Protein AF-A0A953XWU3-F1 (afdb_monomer)

Mean predicted aligned error: 5.18 Å

Structure (mmCIF, N/CA/C/O backbone):
data_AF-A0A953XWU3-F1
#
_entry.id   AF-A0A953XWU3-F1
#
loop_
_atom_site.group_PDB
_atom_site.id
_atom_site.type_symbol
_atom_site.label_atom_id
_atom_site.label_alt_id
_atom_site.label_comp_id
_atom_site.label_asym_id
_atom_site.label_entity_id
_atom_site.label_seq_id
_atom_site.pdbx_PDB_ins_code
_atom_site.Cartn_x
_atom_site.Cartn_y
_atom_site.Cartn_z
_atom_site.occupancy
_atom_site.B_iso_or_equiv
_atom_site.auth_seq_id
_atom_site.auth_comp_id
_atom_site.auth_asym_id
_atom_site.auth_atom_id
_atom_site.pdbx_PDB_model_num
ATOM 1 N N . MET A 1 1 ? -30.692 -16.915 16.279 1.00 45.88 1 MET A N 1
ATOM 2 C CA . MET A 1 1 ? -29.218 -16.853 16.332 1.00 45.88 1 MET A CA 1
ATOM 3 C C . MET A 1 1 ? -28.798 -15.546 15.701 1.00 45.88 1 MET A C 1
ATOM 5 O O . MET A 1 1 ? -29.103 -15.331 14.537 1.00 45.88 1 MET A O 1
ATOM 9 N N . GLN A 1 2 ? -28.206 -14.650 16.481 1.00 56.75 2 GLN A N 1
ATOM 10 C CA . GLN A 1 2 ? -27.592 -13.435 15.960 1.00 56.75 2 GLN A CA 1
ATOM 11 C C . GLN A 1 2 ? -26.150 -13.812 15.620 1.00 56.75 2 GLN A C 1
ATOM 13 O O . GLN A 1 2 ? -25.396 -14.184 16.513 1.00 56.75 2 GLN A O 1
ATOM 18 N N . PHE A 1 3 ? -25.807 -13.837 14.334 1.00 59.25 3 PHE A N 1
ATOM 19 C CA . PHE A 1 3 ? -24.429 -14.055 13.901 1.00 59.25 3 PHE A CA 1
ATOM 20 C C . PHE A 1 3 ? -23.647 -12.783 14.243 1.00 59.25 3 PHE A C 1
ATOM 22 O O . PHE A 1 3 ? -23.773 -11.785 13.538 1.00 59.25 3 PHE A O 1
ATOM 29 N N . SER A 1 4 ? -22.942 -12.771 15.376 1.00 77.44 4 SER A N 1
ATOM 30 C CA . SER A 1 4 ? -22.114 -11.627 15.782 1.00 77.44 4 SER A CA 1
ATOM 31 C C . SER A 1 4 ? -20.809 -11.546 14.992 1.00 77.44 4 SER A C 1
ATOM 33 O O . SER A 1 4 ? -20.284 -10.450 14.821 1.00 77.44 4 SER A O 1
ATOM 35 N N . ASP A 1 5 ? -20.333 -12.675 14.455 1.00 79.38 5 ASP A N 1
ATOM 36 C CA . ASP A 1 5 ? -19.021 -12.767 13.815 1.00 79.38 5 ASP A CA 1
ATOM 37 C C . ASP A 1 5 ? -19.138 -13.052 12.307 1.00 79.38 5 ASP A C 1
ATOM 39 O O . ASP A 1 5 ? -19.970 -13.868 11.889 1.00 79.38 5 ASP A O 1
ATOM 43 N N . PRO A 1 6 ? -18.323 -12.388 11.464 1.00 84.62 6 PRO A N 1
ATOM 44 C CA . PRO A 1 6 ? -18.373 -12.574 10.021 1.00 84.62 6 PRO A CA 1
ATOM 45 C C . PRO A 1 6 ? -17.882 -13.971 9.621 1.00 84.62 6 PRO A C 1
ATOM 47 O O . PRO A 1 6 ? -16.839 -14.438 10.073 1.00 84.62 6 PRO A O 1
ATOM 50 N N . LEU A 1 7 ? -18.610 -14.616 8.702 1.00 90.62 7 LEU A N 1
ATOM 51 C CA . LEU A 1 7 ? -18.256 -15.939 8.164 1.00 90.62 7 LEU A CA 1
ATOM 52 C C . LEU A 1 7 ? -16.961 -15.922 7.333 1.00 90.62 7 LEU A C 1
ATOM 54 O O . LEU A 1 7 ? -16.285 -16.941 7.220 1.00 90.62 7 LEU A O 1
ATOM 58 N N . ALA A 1 8 ? -16.631 -14.779 6.729 1.00 90.00 8 ALA A N 1
ATOM 59 C CA . ALA A 1 8 ? -15.424 -14.574 5.941 1.00 90.00 8 ALA A CA 1
ATOM 60 C C . ALA A 1 8 ? -15.066 -13.082 5.874 1.00 90.00 8 ALA A C 1
ATOM 62 O O . ALA A 1 8 ? -15.919 -12.216 6.072 1.00 90.00 8 ALA A O 1
ATOM 63 N N . TYR A 1 9 ? -13.810 -12.792 5.529 1.00 85.94 9 TYR A N 1
ATOM 64 C CA . TYR A 1 9 ? -13.322 -11.433 5.299 1.00 85.94 9 TYR A CA 1
ATOM 65 C C . TYR A 1 9 ? -12.952 -11.242 3.833 1.00 85.94 9 TYR A C 1
ATOM 67 O O . TYR A 1 9 ? -12.156 -12.006 3.283 1.00 85.94 9 TYR A O 1
ATOM 75 N N . PHE A 1 10 ? -13.480 -10.185 3.220 1.00 89.62 10 PHE A N 1
ATOM 76 C CA . PHE A 1 10 ? -13.010 -9.734 1.919 1.00 89.62 10 PHE A CA 1
ATOM 77 C C . PHE A 1 10 ? -11.659 -9.034 2.088 1.00 89.62 10 PHE A C 1
ATOM 79 O O . PHE A 1 10 ? -11.557 -8.032 2.796 1.00 89.62 10 PHE A O 1
ATOM 86 N N . LYS A 1 11 ? -10.612 -9.583 1.469 1.00 87.25 11 LYS A N 1
ATOM 87 C CA . LYS A 1 11 ? -9.260 -9.020 1.516 1.00 87.25 11 LYS A CA 1
ATOM 88 C C . LYS A 1 11 ? -8.936 -8.354 0.190 1.00 87.25 11 LYS A C 1
ATOM 90 O O . LYS A 1 11 ? -9.069 -8.967 -0.863 1.00 87.25 11 LYS A O 1
ATOM 95 N N . THR A 1 12 ? -8.453 -7.123 0.261 1.00 89.56 12 THR A N 1
ATOM 96 C CA . THR A 1 12 ? -7.926 -6.385 -0.888 1.00 89.56 12 THR A CA 1
ATOM 97 C C . THR A 1 12 ? -6.410 -6.307 -0.797 1.00 89.56 12 THR A C 1
ATOM 99 O O . THR A 1 12 ? -5.865 -6.147 0.296 1.00 89.56 12 THR A O 1
ATOM 102 N N . PHE A 1 13 ? -5.733 -6.361 -1.938 1.00 89.19 13 PHE A N 1
ATOM 103 C CA . PHE A 1 13 ? -4.281 -6.233 -2.022 1.00 89.19 13 PHE A CA 1
ATOM 104 C C . PHE A 1 13 ? -3.913 -4.994 -2.834 1.00 89.19 13 PHE A C 1
ATOM 106 O O . PHE A 1 13 ? -4.602 -4.633 -3.787 1.00 89.19 13 PHE A O 1
ATOM 113 N N . THR A 1 14 ? -2.806 -4.356 -2.466 1.00 92.81 14 THR A N 1
ATOM 114 C CA . THR A 1 14 ? -2.166 -3.300 -3.252 1.00 92.81 14 THR A CA 1
ATOM 115 C C . THR A 1 14 ? -0.726 -3.680 -3.546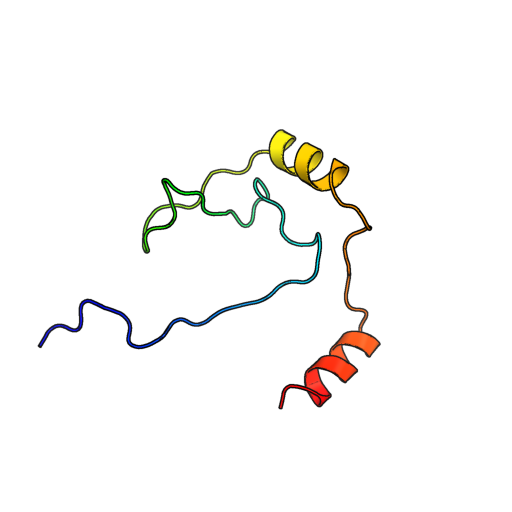 1.00 92.81 14 THR A C 1
ATOM 117 O O . THR A 1 14 ? -0.160 -4.598 -2.949 1.00 92.81 14 THR A O 1
ATOM 120 N N . THR A 1 15 ? -0.124 -2.989 -4.504 1.00 94.94 15 THR A N 1
ATOM 121 C CA . THR A 1 15 ? 1.257 -3.234 -4.901 1.00 94.94 15 THR A CA 1
ATOM 122 C C . THR A 1 15 ? 2.244 -2.555 -3.955 1.00 94.94 15 THR A C 1
ATOM 124 O O . THR A 1 15 ? 1.920 -1.586 -3.259 1.00 94.94 15 THR A O 1
ATOM 127 N N . HIS A 1 16 ? 3.475 -3.069 -3.928 1.00 96.06 16 HIS A N 1
ATOM 128 C CA . HIS A 1 16 ? 4.536 -2.587 -3.047 1.00 96.06 16 HIS A CA 1
ATOM 129 C C . HIS A 1 16 ? 4.682 -1.057 -3.081 1.00 96.06 16 HIS A C 1
ATOM 131 O O . HIS A 1 16 ? 4.712 -0.455 -4.150 1.00 96.06 16 HIS A O 1
ATOM 137 N N . GLY A 1 17 ? 4.782 -0.428 -1.907 1.00 96.00 17 GLY A N 1
ATOM 138 C CA . GLY A 1 17 ? 5.028 1.011 -1.776 1.00 96.00 17 GLY A CA 1
ATOM 139 C C . GLY A 1 17 ? 3.842 1.930 -2.104 1.00 96.00 17 GLY A C 1
ATOM 140 O O . GLY A 1 17 ? 3.965 3.137 -1.916 1.00 96.00 17 GLY A O 1
ATOM 141 N N . THR A 1 18 ? 2.688 1.404 -2.539 1.00 95.56 18 THR A N 1
ATOM 142 C CA . THR A 1 18 ? 1.556 2.240 -2.991 1.00 95.56 18 THR A CA 1
ATOM 143 C C . THR A 1 18 ? 0.535 2.596 -1.912 1.00 95.56 18 THR A C 1
ATOM 145 O O . THR A 1 18 ? -0.266 3.503 -2.129 1.00 95.56 18 THR A O 1
ATOM 148 N N . TRP A 1 19 ? 0.550 1.937 -0.749 1.00 94.56 19 TRP A N 1
ATOM 149 C CA . TRP A 1 19 ? -0.262 2.292 0.423 1.00 94.56 19 TRP A CA 1
ATOM 150 C C . TRP A 1 19 ? 0.642 2.341 1.654 1.00 94.56 19 TRP A C 1
ATOM 152 O O . TRP A 1 19 ? 1.078 1.312 2.164 1.00 94.56 19 TRP A O 1
ATOM 162 N N . LEU A 1 20 ? 0.969 3.552 2.106 1.00 94.81 20 LEU A N 1
ATOM 163 C CA . LEU A 1 20 ? 1.859 3.778 3.246 1.00 94.81 20 LEU A CA 1
ATOM 164 C C . LEU A 1 20 ? 1.049 4.243 4.459 1.00 94.81 20 LEU A C 1
ATOM 166 O O . LEU A 1 20 ? 0.095 5.001 4.317 1.00 94.81 20 LEU A O 1
ATOM 170 N N . HIS A 1 21 ? 1.443 3.844 5.671 1.00 93.62 21 HIS A N 1
ATOM 171 C CA . HIS A 1 21 ? 0.803 4.380 6.877 1.00 93.62 21 HIS A CA 1
ATOM 172 C C . HIS A 1 21 ? 0.939 5.903 6.966 1.00 93.62 21 HIS A C 1
ATOM 174 O O . HIS A 1 21 ? 2.025 6.447 6.742 1.00 93.62 21 HIS A O 1
ATOM 180 N N . GLY A 1 22 ? -0.140 6.556 7.398 1.00 92.81 22 GLY A N 1
ATOM 181 C CA . GLY A 1 22 ? -0.250 8.013 7.468 1.00 92.81 22 GLY A CA 1
ATOM 182 C C . GLY A 1 22 ? -0.729 8.662 6.167 1.00 92.81 22 GLY A C 1
ATOM 183 O O . GLY A 1 22 ? -0.821 9.886 6.127 1.00 92.81 22 GLY A O 1
ATOM 184 N N . ASP A 1 23 ? -1.008 7.875 5.127 1.00 93.31 23 ASP A N 1
ATOM 185 C CA . ASP A 1 23 ? -1.682 8.313 3.902 1.00 93.31 23 ASP A CA 1
ATOM 186 C C . ASP A 1 23 ? -3.164 8.645 4.173 1.00 93.31 23 ASP A C 1
ATOM 188 O O . ASP A 1 23 ? -3.743 8.186 5.158 1.00 93.31 23 ASP A O 1
ATOM 192 N N . GLU A 1 24 ? -3.779 9.451 3.307 1.00 92.94 24 GLU A N 1
ATOM 193 C CA . GLU A 1 24 ? -5.171 9.911 3.429 1.00 92.94 24 GLU A CA 1
ATOM 194 C C . GLU A 1 24 ? -6.213 8.790 3.369 1.00 92.94 24 GLU A C 1
ATOM 196 O O . GLU A 1 24 ? -7.300 8.931 3.924 1.00 92.94 24 GLU A O 1
ATOM 201 N N . ARG A 1 25 ? -5.865 7.650 2.763 1.00 92.19 25 ARG A N 1
ATOM 202 C CA . ARG A 1 25 ? -6.707 6.442 2.752 1.00 92.19 25 ARG A CA 1
ATOM 203 C C . ARG A 1 25 ? -6.857 5.799 4.135 1.00 92.19 25 ARG A C 1
ATOM 205 O O . ARG A 1 25 ? -7.652 4.875 4.293 1.00 92.19 25 ARG A O 1
ATOM 212 N N . GLY A 1 26 ? -6.102 6.274 5.126 1.00 91.81 26 GLY A N 1
ATOM 213 C CA . GLY A 1 26 ? -6.094 5.748 6.481 1.00 91.81 26 GLY A CA 1
ATOM 214 C C . GLY A 1 26 ? -5.259 4.477 6.610 1.00 91.81 26 GLY A C 1
ATOM 215 O O . GLY A 1 26 ? -4.704 3.939 5.646 1.00 91.81 26 GLY A O 1
ATOM 216 N N . SER A 1 27 ? -5.124 4.018 7.850 1.00 92.06 27 SER A N 1
ATOM 217 C CA . SER A 1 27 ? -4.520 2.727 8.177 1.00 92.06 27 SER A CA 1
ATOM 218 C C . SER A 1 27 ? -4.893 2.306 9.602 1.00 92.06 27 SER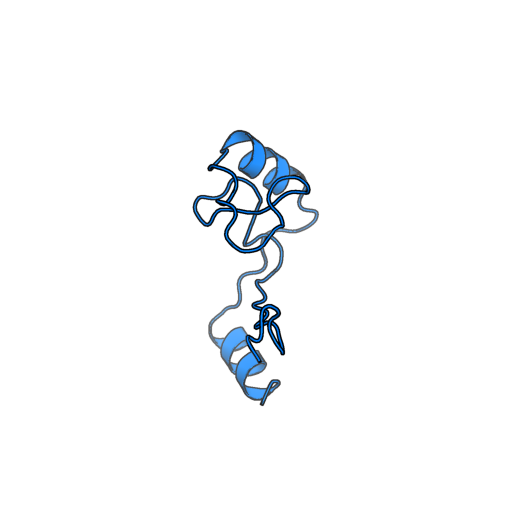 A C 1
ATOM 220 O O . SER A 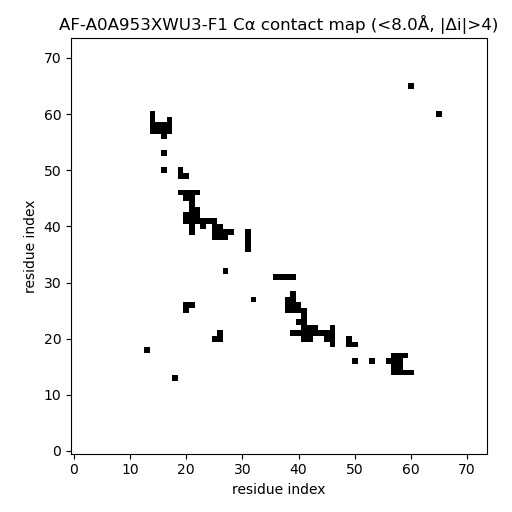1 27 ? -5.471 3.095 10.347 1.00 92.06 27 SER A O 1
ATOM 222 N N . VAL A 1 28 ? -4.562 1.075 9.983 1.00 93.06 28 VAL A N 1
ATOM 223 C CA . VAL A 1 28 ? -4.769 0.548 11.340 1.00 93.06 28 VAL A CA 1
ATOM 224 C C . VAL A 1 28 ? -3.427 0.334 12.037 1.00 93.06 28 VAL A C 1
ATOM 226 O O . VAL A 1 28 ? -2.407 0.129 11.377 1.00 93.06 28 VAL A O 1
ATOM 229 N N . ASP A 1 29 ? -3.417 0.378 13.360 1.00 92.50 29 ASP A N 1
ATOM 230 C CA . ASP A 1 29 ? -2.325 -0.111 14.203 1.00 92.50 29 ASP A CA 1
ATOM 231 C C . ASP A 1 29 ? -2.886 -1.064 15.268 1.00 92.50 29 ASP A C 1
ATOM 233 O O . ASP A 1 29 ? -4.051 -1.453 15.196 1.00 92.50 29 ASP A O 1
ATOM 237 N N . GLU A 1 30 ? -2.058 -1.488 16.221 1.00 92.94 30 GLU A N 1
ATOM 238 C CA . GLU A 1 30 ? -2.457 -2.446 17.260 1.00 92.94 30 GLU A CA 1
ATOM 239 C C . GLU A 1 30 ? -3.612 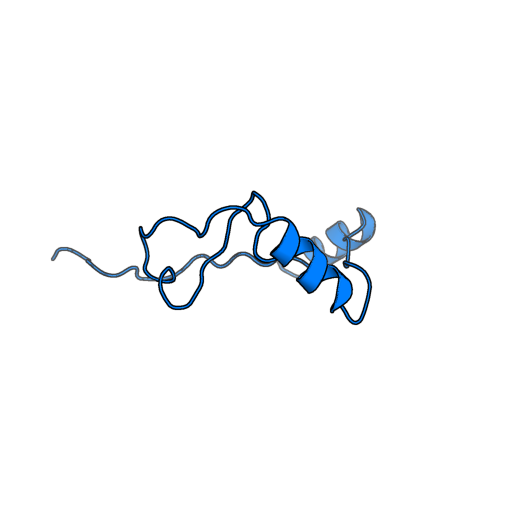-1.941 18.138 1.00 92.94 30 GLU A C 1
ATOM 241 O O . GLU A 1 30 ? -4.400 -2.752 18.615 1.00 92.94 30 GLU A O 1
ATOM 246 N N . GLU A 1 31 ? -3.759 -0.624 18.298 1.00 94.00 31 GLU A N 1
ATOM 247 C CA . GLU A 1 31 ? -4.827 -0.007 19.093 1.00 94.00 31 GLU A CA 1
ATOM 248 C C . GLU A 1 31 ? -6.115 0.205 18.272 1.00 94.00 31 GLU A C 1
ATOM 250 O O . GLU A 1 31 ? -7.200 0.333 18.839 1.00 94.00 31 GLU A O 1
ATOM 255 N N . HIS A 1 32 ? -6.018 0.195 16.935 1.00 93.38 32 HIS A N 1
ATOM 256 C CA . HIS A 1 32 ? -7.117 0.500 16.007 1.00 93.38 32 HIS A CA 1
ATOM 257 C C . HIS A 1 32 ? -7.457 -0.647 15.035 1.00 93.38 32 HIS A C 1
ATOM 259 O O . HIS A 1 32 ? -8.068 -0.414 13.993 1.00 93.38 32 HIS A O 1
ATOM 265 N N . ASN A 1 33 ? -7.059 -1.889 15.327 1.00 91.94 33 ASN A N 1
ATOM 266 C CA . ASN A 1 33 ? -7.269 -3.039 14.431 1.00 91.94 33 ASN A CA 1
ATOM 267 C C . ASN A 1 33 ? -8.641 -3.728 14.575 1.00 91.94 33 ASN A C 1
ATOM 269 O O . ASN A 1 33 ? -8.940 -4.649 13.810 1.00 91.94 33 ASN A O 1
ATOM 273 N N . ALA A 1 34 ? -9.471 -3.303 15.531 1.00 91.19 34 ALA A N 1
ATOM 274 C CA . ALA A 1 34 ? -10.801 -3.863 15.732 1.00 91.19 34 ALA A CA 1
ATOM 275 C C . ALA A 1 34 ? -11.799 -3.350 14.669 1.00 91.19 34 ALA A C 1
ATOM 277 O O . ALA A 1 34 ? -11.802 -2.157 14.347 1.00 91.19 34 ALA A O 1
ATOM 278 N N . PRO A 1 35 ? -12.681 -4.214 14.126 1.00 87.75 35 PRO A N 1
ATOM 279 C CA . PRO A 1 35 ? -13.726 -3.785 13.200 1.00 87.75 35 PRO A CA 1
ATOM 280 C C . PRO A 1 35 ? -14.618 -2.687 13.794 1.00 87.75 35 PRO A C 1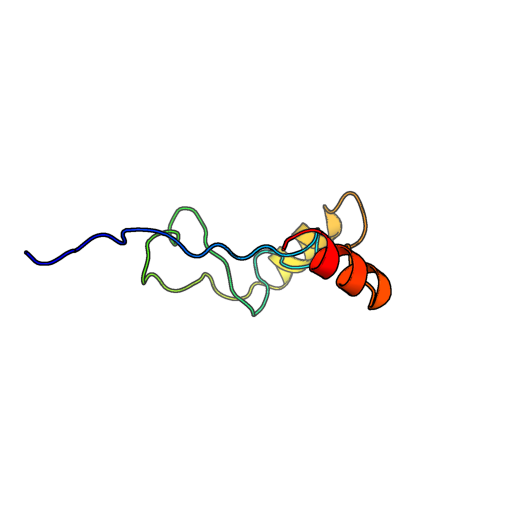
ATOM 282 O O . PRO A 1 35 ? -15.084 -2.798 14.924 1.00 87.75 35 PRO A O 1
ATOM 285 N N . GLY A 1 36 ? -14.881 -1.637 13.012 1.00 88.38 36 GLY A N 1
ATOM 286 C CA . GLY A 1 36 ? -15.687 -0.486 13.436 1.00 88.38 36 GLY A CA 1
ATOM 287 C C . GLY A 1 36 ? -14.904 0.609 14.168 1.00 88.38 36 GLY A C 1
ATOM 288 O O . GLY A 1 36 ? -15.424 1.715 14.318 1.00 88.38 36 GLY A O 1
ATOM 289 N N . THR A 1 37 ? -13.654 0.354 14.562 1.00 93.69 37 THR A N 1
ATOM 290 C CA . THR A 1 37 ? -12.772 1.397 15.094 1.00 93.69 37 THR A CA 1
ATOM 291 C C . THR A 1 37 ? -12.358 2.364 13.976 1.00 93.6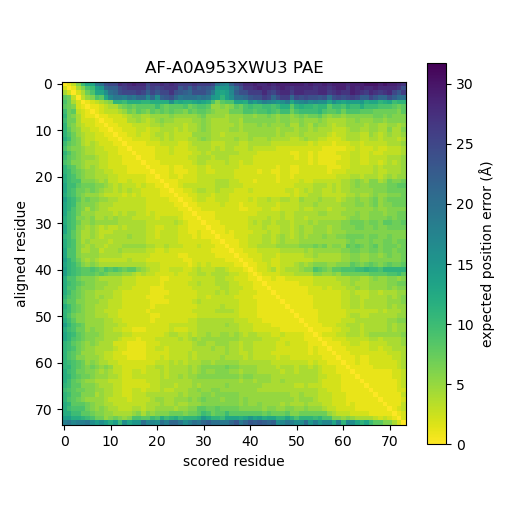9 37 THR A C 1
ATOM 293 O O . THR A 1 37 ? -12.065 1.919 12.862 1.00 93.69 37 THR A O 1
ATOM 296 N N . PRO A 1 38 ? -12.327 3.688 14.228 1.00 94.19 38 PRO A N 1
ATOM 297 C CA . PRO A 1 38 ? -11.830 4.648 13.250 1.00 94.19 38 PRO A CA 1
ATOM 298 C C . PRO A 1 38 ? -10.385 4.351 12.837 1.00 94.19 38 PRO A C 1
ATOM 300 O O . PRO A 1 38 ? -9.557 3.975 13.666 1.00 94.19 38 PRO A O 1
ATOM 303 N N . TYR A 1 39 ? -10.064 4.576 11.563 1.00 94.31 39 TYR A N 1
ATOM 304 C CA . TYR A 1 39 ? -8.678 4.526 11.106 1.00 94.31 39 TYR A CA 1
ATOM 305 C C . TYR A 1 39 ? -7.832 5.613 11.764 1.00 94.31 39 TYR A C 1
ATOM 307 O O . TYR A 1 39 ? -8.321 6.698 12.090 1.00 94.31 39 TYR A O 1
ATOM 315 N N . ILE A 1 40 ? -6.532 5.342 11.879 1.00 93.94 40 ILE A N 1
ATOM 316 C CA . ILE A 1 40 ? -5.585 6.348 12.346 1.00 93.94 40 ILE A CA 1
ATOM 317 C C . ILE A 1 40 ? -5.545 7.516 11.362 1.00 93.94 40 ILE A C 1
ATOM 319 O O . ILE A 1 40 ? -5.607 7.334 10.140 1.00 93.94 40 ILE A O 1
ATOM 323 N N . THR A 1 41 ? -5.415 8.721 11.906 1.00 88.69 41 THR A N 1
ATOM 324 C CA . THR A 1 41 ? -5.402 9.949 11.117 1.00 88.69 41 THR A CA 1
ATOM 325 C C . THR A 1 41 ? -4.168 10.047 10.221 1.00 88.69 41 THR A C 1
ATOM 327 O O . THR A 1 41 ? -3.097 9.491 10.491 1.00 88.69 41 THR A O 1
ATOM 330 N N . THR A 1 42 ? -4.322 10.795 9.129 1.00 93.75 42 THR A N 1
ATOM 331 C CA . THR A 1 42 ? -3.248 11.122 8.190 1.00 93.75 42 THR A CA 1
ATOM 332 C C . THR A 1 42 ? -2.051 11.733 8.923 1.00 93.75 42 THR A C 1
ATOM 334 O O . THR A 1 42 ? -2.192 12.664 9.715 1.00 93.75 42 THR A O 1
ATOM 337 N N . ASN A 1 43 ? -0.845 11.257 8.618 1.00 95.06 43 ASN A N 1
ATOM 338 C CA . ASN A 1 43 ? 0.400 11.753 9.195 1.00 95.06 43 ASN A CA 1
ATOM 339 C C . ASN A 1 43 ? 1.488 11.826 8.118 1.00 95.06 43 ASN A C 1
ATOM 341 O O . ASN A 1 43 ? 2.143 10.832 7.796 1.00 95.06 43 ASN A O 1
ATOM 345 N N . LYS A 1 44 ? 1.714 13.035 7.593 1.00 95.00 44 LYS A N 1
ATOM 346 C CA . LYS A 1 44 ? 2.661 13.285 6.494 1.00 95.00 44 LYS A CA 1
ATOM 347 C C . LYS A 1 44 ? 4.096 12.876 6.835 1.00 95.00 44 LYS A C 1
ATOM 349 O O . LYS A 1 44 ? 4.776 12.310 5.987 1.00 95.00 44 LYS A O 1
ATOM 354 N N . LEU A 1 45 ? 4.544 13.097 8.074 1.00 96.06 45 LEU A N 1
ATOM 355 C CA . LEU A 1 45 ? 5.891 12.703 8.508 1.00 96.06 45 LEU A CA 1
ATOM 356 C C . LEU A 1 45 ? 6.060 11.181 8.488 1.00 96.06 45 LEU A C 1
ATOM 358 O O . LEU A 1 45 ? 7.104 10.673 8.082 1.00 96.06 45 LEU A O 1
ATOM 362 N N . ARG A 1 46 ? 5.017 10.441 8.886 1.00 95.38 46 ARG A N 1
ATOM 363 C CA . ARG A 1 46 ? 5.007 8.974 8.823 1.00 95.38 46 ARG A CA 1
ATOM 364 C C . ARG A 1 46 ? 5.061 8.476 7.378 1.00 95.38 46 ARG A C 1
ATOM 366 O O . ARG A 1 46 ? 5.814 7.542 7.112 1.00 95.38 46 ARG A O 1
ATOM 373 N N . VAL A 1 47 ? 4.339 9.119 6.457 1.00 96.19 47 VAL A N 1
ATOM 374 C CA . VAL A 1 47 ? 4.394 8.795 5.019 1.00 96.19 47 VAL A CA 1
ATOM 375 C C . VAL A 1 47 ? 5.802 8.997 4.473 1.00 96.19 47 VAL A C 1
ATOM 377 O O . VAL A 1 47 ? 6.350 8.068 3.885 1.00 96.19 47 VAL A O 1
ATOM 380 N N . THR A 1 48 ? 6.409 10.165 4.710 1.00 96.50 48 THR A N 1
ATOM 381 C CA . THR A 1 48 ? 7.771 10.473 4.247 1.00 96.50 48 THR A CA 1
ATOM 382 C C . THR A 1 48 ? 8.777 9.465 4.788 1.00 96.50 48 THR A C 1
ATOM 384 O O . THR A 1 48 ? 9.474 8.823 4.009 1.00 96.50 48 THR A O 1
ATOM 387 N N . ARG A 1 49 ? 8.769 9.222 6.104 1.00 96.75 49 ARG A N 1
ATOM 388 C CA . ARG A 1 49 ? 9.668 8.250 6.739 1.00 96.75 49 ARG A CA 1
ATOM 389 C C . ARG A 1 49 ? 9.499 6.841 6.170 1.00 96.75 49 ARG A C 1
ATOM 391 O O . ARG A 1 49 ? 10.477 6.122 5.995 1.00 96.75 49 ARG A O 1
ATOM 398 N N . ASN A 1 50 ? 8.264 6.406 5.926 1.00 95.50 50 ASN A N 1
ATOM 399 C CA . ASN A 1 50 ? 8.013 5.084 5.354 1.00 95.50 50 ASN A CA 1
ATOM 400 C C . ASN A 1 50 ? 8.493 5.002 3.904 1.00 95.50 50 ASN A C 1
ATOM 402 O O . ASN A 1 50 ? 9.067 3.987 3.522 1.00 95.50 50 ASN A O 1
ATOM 406 N N . ARG A 1 51 ? 8.302 6.072 3.126 1.00 96.44 51 ARG A N 1
ATOM 407 C CA . ARG A 1 51 ? 8.768 6.173 1.741 1.00 96.44 51 ARG A CA 1
ATOM 408 C C . ARG A 1 51 ? 10.294 6.122 1.651 1.00 96.44 51 ARG A C 1
ATOM 410 O O . ARG A 1 51 ? 10.819 5.365 0.848 1.00 96.44 51 ARG A O 1
ATOM 417 N N . GLU A 1 52 ? 10.998 6.836 2.526 1.00 97.12 52 GLU A N 1
ATOM 418 C CA . GLU A 1 52 ? 12.470 6.824 2.612 1.00 97.12 52 GLU A CA 1
ATOM 419 C C . GLU A 1 52 ? 13.050 5.455 3.001 1.00 97.12 52 GLU A C 1
ATOM 421 O O . GLU A 1 52 ? 14.204 5.159 2.707 1.00 97.12 52 GLU A O 1
ATOM 426 N N . ARG A 1 53 ? 12.259 4.604 3.664 1.00 97.00 53 ARG A N 1
ATOM 427 C CA . ARG A 1 53 ? 12.667 3.254 4.083 1.00 97.00 53 ARG A CA 1
ATOM 428 C C . ARG A 1 53 ? 12.350 2.171 3.050 1.00 97.00 53 ARG A C 1
ATOM 430 O O . ARG A 1 53 ? 12.664 1.003 3.301 1.00 97.00 53 ARG A O 1
ATOM 437 N N . LEU A 1 54 ? 11.712 2.513 1.929 1.00 96.88 54 LEU A N 1
ATOM 438 C CA . LEU A 1 54 ? 11.465 1.557 0.854 1.00 96.88 54 LEU A CA 1
ATOM 439 C C . LEU A 1 54 ? 12.796 1.119 0.231 1.00 96.88 54 LEU A C 1
ATOM 441 O O . LEU A 1 54 ? 13.661 1.937 -0.066 1.00 96.88 54 LEU A O 1
ATOM 445 N N . LYS A 1 55 ? 12.962 -0.190 0.023 1.00 97.06 55 LYS A N 1
ATOM 446 C CA . LYS A 1 55 ? 14.170 -0.746 -0.618 1.00 97.06 55 LYS A CA 1
ATOM 447 C C . LYS A 1 55 ? 14.161 -0.571 -2.136 1.00 97.06 55 LYS A C 1
ATOM 449 O O . LYS A 1 55 ? 15.212 -0.601 -2.765 1.00 97.06 55 LYS A O 1
ATOM 454 N N . THR A 1 56 ? 12.973 -0.429 -2.708 1.00 97.06 56 THR A N 1
ATOM 455 C CA . THR A 1 56 ? 12.715 -0.218 -4.131 1.00 97.06 56 THR A CA 1
ATOM 456 C C . THR A 1 56 ? 11.603 0.817 -4.275 1.00 97.06 56 THR A C 1
ATOM 458 O O . THR A 1 56 ? 10.782 0.922 -3.361 1.00 97.06 56 THR A O 1
ATOM 461 N N . PRO A 1 57 ? 11.527 1.547 -5.399 1.00 95.62 57 PRO A N 1
ATOM 462 C CA . PRO A 1 57 ? 10.392 2.421 -5.686 1.00 95.62 57 PRO A CA 1
ATOM 463 C C . PRO A 1 57 ? 9.051 1.686 -5.593 1.00 95.62 57 PRO A C 1
ATOM 465 O O . PRO A 1 57 ? 8.995 0.451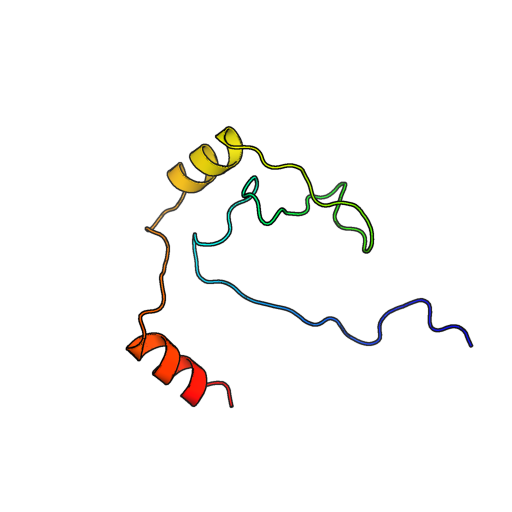 -5.640 1.00 95.62 57 PRO A O 1
ATOM 468 N N . GLU A 1 58 ? 7.962 2.444 -5.483 1.00 96.81 58 GLU A N 1
ATOM 469 C CA . GLU A 1 58 ? 6.630 1.869 -5.577 1.00 96.81 58 GLU A CA 1
ATOM 470 C C . GLU A 1 58 ? 6.452 1.092 -6.885 1.00 96.81 58 GLU A C 1
ATOM 472 O O . GLU A 1 58 ? 6.896 1.496 -7.961 1.00 96.81 58 GLU A O 1
ATOM 477 N N . PHE A 1 59 ? 5.782 -0.051 -6.788 1.00 96.38 59 PHE A N 1
ATOM 478 C CA . PHE A 1 59 ? 5.473 -0.857 -7.953 1.00 96.38 59 PHE A CA 1
ATOM 479 C C . PHE A 1 59 ? 4.113 -0.442 -8.500 1.00 96.38 59 PHE A C 1
ATOM 481 O O . PHE A 1 59 ? 3.078 -0.736 -7.904 1.00 96.38 59 PHE A O 1
ATOM 488 N N . LEU A 1 60 ? 4.098 0.251 -9.634 1.00 96.25 60 LEU A N 1
ATOM 489 C CA . LEU A 1 60 ? 2.867 0.644 -10.311 1.00 96.25 60 LEU A CA 1
ATOM 490 C C . LEU A 1 60 ? 2.602 -0.312 -11.471 1.00 96.25 60 LEU A C 1
ATOM 492 O O . LEU A 1 60 ? 3.427 -0.451 -12.371 1.00 96.25 60 LEU A O 1
ATOM 496 N N . LE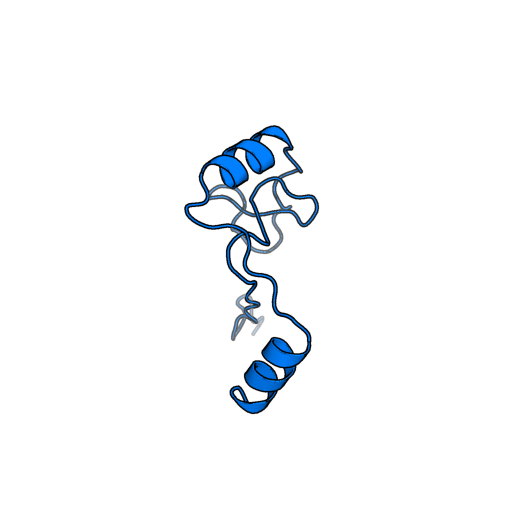U A 1 61 ? 1.437 -0.961 -11.460 1.00 94.62 61 LEU A N 1
ATOM 497 C CA . LEU A 1 61 ? 1.011 -1.787 -12.586 1.00 94.62 61 LEU A CA 1
ATOM 498 C C . LEU A 1 61 ? 0.658 -0.891 -13.776 1.00 94.62 61 LEU A C 1
ATOM 500 O O . LEU A 1 61 ? -0.312 -0.121 -13.703 1.00 94.62 61 LEU A O 1
ATOM 504 N N . SER A 1 62 ? 1.420 -1.036 -14.865 1.00 96.19 62 SER A N 1
ATOM 505 C CA . SER A 1 62 ? 1.053 -0.497 -16.176 1.00 96.19 62 SER A CA 1
ATOM 506 C C . SER A 1 62 ? -0.242 -1.141 -16.673 1.00 96.19 62 SER A C 1
ATOM 508 O O . SER A 1 62 ? -0.717 -2.133 -16.116 1.00 96.19 62 SER A O 1
ATOM 510 N N . LYS A 1 63 ? -0.822 -0.583 -17.735 1.00 96.69 63 LYS A N 1
ATOM 511 C CA . LYS A 1 63 ? -2.027 -1.148 -18.344 1.00 96.69 63 LYS A CA 1
ATOM 512 C C . LYS A 1 63 ? -1.799 -2.601 -18.779 1.00 96.69 63 LYS A C 1
ATOM 514 O O . LYS A 1 63 ? -2.587 -3.469 -18.431 1.00 96.69 63 LYS A O 1
ATOM 519 N N . GL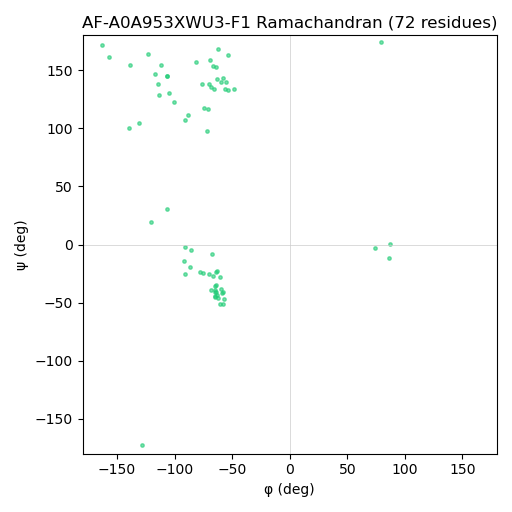U A 1 64 ? -0.684 -2.861 -19.448 1.00 97.19 64 GLU A N 1
ATOM 520 C CA . GLU A 1 64 ? -0.310 -4.180 -19.964 1.00 97.19 64 GLU A CA 1
ATOM 521 C C . GLU A 1 64 ? -0.102 -5.176 -18.813 1.00 97.19 64 GLU A C 1
ATOM 523 O O . GLU A 1 64 ? -0.559 -6.313 -18.870 1.00 97.19 64 GLU A O 1
ATOM 528 N N . ALA A 1 65 ? 0.535 -4.740 -17.720 1.00 95.00 65 ALA A N 1
ATOM 529 C CA . ALA A 1 65 ? 0.714 -5.579 -16.539 1.00 95.00 65 ALA A CA 1
ATOM 530 C C . ALA A 1 65 ? -0.623 -5.932 -15.865 1.00 95.00 65 ALA A C 1
ATOM 532 O O . ALA A 1 65 ? -0.775 -7.046 -15.368 1.00 95.00 65 ALA A O 1
ATOM 533 N N . ARG A 1 66 ? -1.600 -5.012 -15.858 1.00 94.31 66 ARG A N 1
ATOM 534 C CA . ARG A 1 66 ? -2.952 -5.284 -15.336 1.00 94.31 66 ARG A CA 1
ATOM 535 C C . ARG A 1 66 ? -3.669 -6.335 -16.170 1.00 94.31 66 ARG A C 1
ATOM 537 O O . ARG A 1 66 ? -4.202 -7.272 -15.596 1.00 94.31 66 ARG A O 1
ATOM 544 N N . GLU A 1 67 ? -3.605 -6.229 -17.495 1.00 96.12 67 GLU A N 1
ATOM 545 C CA . GLU A 1 67 ? -4.214 -7.210 -18.404 1.00 96.12 67 GLU A CA 1
ATOM 546 C C . GLU A 1 67 ? -3.660 -8.625 -18.164 1.00 96.12 67 GLU A C 1
ATOM 548 O O . GLU A 1 67 ? -4.417 -9.593 -18.126 1.00 96.12 67 GLU A O 1
ATOM 553 N N . VAL A 1 68 ? -2.349 -8.748 -17.925 1.00 95.88 68 VAL A N 1
ATOM 554 C CA . VAL A 1 68 ? -1.718 -10.033 -17.579 1.00 95.88 68 VAL A CA 1
ATOM 555 C C . VAL A 1 68 ? -2.207 -10.567 -16.230 1.00 95.88 68 VAL A C 1
ATOM 557 O O . VAL A 1 68 ? -2.496 -11.756 -16.111 1.00 95.88 68 VAL A O 1
ATOM 560 N N . VAL A 1 69 ? -2.300 -9.708 -15.211 1.00 92.69 69 VAL A N 1
ATOM 561 C CA . VAL A 1 69 ? -2.791 -10.089 -13.877 1.00 92.69 69 VAL A CA 1
ATOM 562 C C . VAL A 1 69 ? -4.246 -10.558 -13.945 1.00 92.69 69 VAL A C 1
ATOM 564 O O . VAL A 1 69 ? -4.564 -11.623 -13.418 1.00 92.69 69 VAL A O 1
ATOM 567 N N . ASP A 1 70 ? -5.108 -9.820 -14.644 1.00 93.31 70 ASP A N 1
ATOM 568 C CA . ASP A 1 70 ? -6.530 -10.148 -14.789 1.00 93.31 70 ASP A CA 1
ATOM 569 C C . ASP A 1 70 ? -6.744 -11.473 -15.539 1.00 93.31 70 ASP A C 1
ATOM 571 O O . ASP A 1 70 ? -7.650 -12.242 -15.209 1.00 93.31 70 ASP A O 1
ATOM 575 N N . ALA A 1 71 ? -5.883 -11.777 -16.516 1.00 95.44 71 ALA A N 1
ATOM 576 C CA . ALA A 1 71 ? -5.898 -13.056 -17.221 1.00 95.44 71 ALA A CA 1
ATOM 577 C C . ALA A 1 71 ? -5.425 -14.237 -16.351 1.00 95.44 71 ALA A C 1
ATOM 579 O O . ALA A 1 71 ? -5.802 -15.376 -16.617 1.00 95.44 71 ALA A O 1
ATOM 580 N N . ALA A 1 72 ? -4.598 -13.989 -15.330 1.00 95.25 72 ALA A N 1
ATOM 581 C CA . ALA A 1 72 ? -3.983 -15.034 -14.511 1.00 95.25 72 ALA A CA 1
ATOM 582 C C . ALA A 1 72 ? -4.794 -15.428 -13.263 1.00 95.25 72 ALA A C 1
ATOM 584 O O . ALA A 1 72 ? -4.625 -16.542 -12.772 1.00 95.25 72 ALA A O 1
ATOM 585 N N . ILE A 1 73 ? -5.632 -14.533 -12.726 1.00 87.69 73 ILE A N 1
ATOM 586 C CA . ILE A 1 73 ? -6.324 -14.704 -11.427 1.00 87.69 73 ILE A CA 1
ATOM 587 C C . ILE A 1 73 ? -7.831 -15.004 -11.622 1.00 87.69 73 ILE A C 1
ATOM 589 O O . ILE A 1 73 ? -8.658 -14.621 -10.801 1.00 87.69 73 ILE A O 1
ATOM 593 N N . GLN A 1 74 ? -8.201 -15.662 -12.727 1.00 60.53 74 GLN A N 1
ATOM 594 C CA . GLN A 1 74 ? -9.588 -16.077 -13.008 1.00 60.53 74 GLN A CA 1
ATOM 595 C C . GLN A 1 74 ? -10.095 -17.128 -12.009 1.00 60.53 74 GLN A C 1
ATOM 597 O O . GLN A 1 74 ? -9.352 -18.103 -11.749 1.00 60.53 74 GLN A O 1
#

Foldseek 3Di:
DPCPDDPDDDDDDDFPLPDFDLDCVFDADPVQPDPPRDGDHRDVVRSVVRCVPDPDHTDDQDPVNVVVVVVPPD

Sequence (74 aa):
MQFSDPLAYFKTFTTHGTWLHGDERGSVDEEHNAPGTPYITTNKLRVTRNRERLKTPEFLLSKEAREVVDAAIQ

Solvent-accessible surface area (backbone atoms only — not comparable to full-atom values): 4934 Å² total; per-residue (Å²): 134,83,83,88,68,79,94,70,79,92,83,85,85,81,50,57,75,71,78,49,57,27,33,88,89,36,39,67,49,94,92,32,66,55,90,90,50,66,58,49,69,65,30,68,67,48,29,52,57,54,60,73,66,50,93,60,77,59,52,77,78,48,74,70,55,45,55,54,51,62,70,69,72,115

pLDDT: mean 91.17, std 9.4, range [45.88, 97.19]

Secondary structure (DSSP, 8-state):
----S-S--------TTSS-TTSTT-B--TTS-STTPPPBPP-HHHHHHHHHT-SS---PPPHHHHHHHHHH--

Radius of gyration: 16.44 Å; Cα contacts (8 Å, |Δi|>4): 57; chains: 1; bounding box: 43×30×39 Å